Protein AF-A0A6M1YN18-F1 (afdb_monomer_lite)

Secondary structure (DSSP, 8-state):
-HHHHHHHHHT-HHHHHHHHHHHHHHT-HHHHHHHTT--HHHHHHHHH-SSPPPHHHHHHHHHHHH-

Radius of gyration: 11.02 Å; chains: 1; bounding box: 26×18×24 Å

Structure (mmCIF, N/CA/C/O backbone):
data_AF-A0A6M1YN18-F1
#
_entry.id   AF-A0A6M1YN18-F1
#
loop_
_atom_site.group_PDB
_atom_site.id
_atom_site.type_symbol
_atom_site.label_atom_id
_atom_site.label_alt_id
_atom_site.label_comp_id
_atom_site.label_asym_id
_atom_site.label_entity_id
_atom_site.label_seq_id
_atom_site.pdbx_PDB_ins_code
_atom_site.Cartn_x
_atom_site.Cartn_y
_atom_site.Cartn_z
_atom_site.occupancy
_atom_site.B_iso_or_equiv
_atom_site.auth_seq_id
_atom_site.auth_comp_id
_atom_site.auth_asym_id
_atom_site.auth_atom_id
_atom_site.pdbx_PDB_model_num
ATOM 1 N N . ILE A 1 1 ? -2.809 -3.029 -11.268 1.00 79.88 1 ILE A N 1
ATOM 2 C CA . ILE A 1 1 ? -2.076 -4.310 -11.072 1.00 79.88 1 ILE A CA 1
ATOM 3 C C . ILE A 1 1 ? -0.803 -4.396 -11.918 1.00 79.88 1 ILE A C 1
ATOM 5 O O . ILE A 1 1 ? 0.262 -4.462 -11.325 1.00 79.88 1 ILE A O 1
ATOM 9 N N . LEU A 1 2 ? -0.863 -4.364 -13.261 1.00 86.75 2 LEU A N 1
ATOM 10 C CA . LEU A 1 2 ? 0.339 -4.523 -14.111 1.00 86.75 2 LEU A CA 1
ATOM 11 C C . LEU A 1 2 ? 1.450 -3.508 -13.800 1.00 86.75 2 LEU A C 1
ATOM 13 O O . LEU A 1 2 ? 2.593 -3.909 -13.616 1.00 86.75 2 LEU A O 1
ATOM 17 N N . ALA A 1 3 ? 1.102 -2.226 -13.658 1.00 88.69 3 ALA A N 1
ATOM 18 C CA . ALA A 1 3 ? 2.065 -1.185 -13.293 1.00 88.69 3 ALA A CA 1
ATOM 19 C C . ALA A 1 3 ? 2.715 -1.444 -11.920 1.00 88.69 3 ALA A C 1
ATOM 21 O O . ALA A 1 3 ? 3.922 -1.332 -11.780 1.00 88.69 3 ALA A O 1
ATOM 22 N N . MET A 1 4 ? 1.941 -1.912 -10.936 1.00 87.94 4 MET A N 1
ATOM 23 C CA . MET A 1 4 ? 2.456 -2.237 -9.598 1.00 87.94 4 MET A CA 1
ATOM 24 C C . MET A 1 4 ? 3.427 -3.423 -9.635 1.00 87.94 4 MET A C 1
ATOM 26 O O . MET A 1 4 ? 4.465 -3.392 -8.985 1.00 87.94 4 MET A O 1
ATOM 30 N N . LEU A 1 5 ? 3.114 -4.464 -10.419 1.00 88.44 5 LEU A N 1
ATOM 31 C CA . LEU A 1 5 ? 4.016 -5.603 -10.633 1.00 88.44 5 LEU A CA 1
ATOM 32 C C . LEU A 1 5 ? 5.316 -5.179 -11.322 1.00 88.44 5 LEU A C 1
ATOM 34 O O . LEU A 1 5 ? 6.367 -5.743 -11.029 1.00 88.44 5 LEU A O 1
ATOM 38 N N . GLN A 1 6 ? 5.243 -4.203 -12.226 1.00 93.12 6 GLN A N 1
ATOM 39 C CA . GLN A 1 6 ? 6.417 -3.656 -12.890 1.00 93.12 6 GLN A CA 1
ATOM 40 C C . GLN A 1 6 ? 7.311 -2.903 -11.895 1.00 93.12 6 GLN A C 1
ATOM 42 O O . GLN A 1 6 ? 8.499 -3.196 -11.838 1.00 93.12 6 GLN A O 1
ATOM 47 N N . CYS A 1 7 ? 6.739 -2.084 -11.004 1.00 92.38 7 CYS A N 1
ATOM 48 C CA . CYS A 1 7 ? 7.487 -1.432 -9.921 1.00 92.38 7 CYS A CA 1
ATOM 49 C C . CYS A 1 7 ? 8.247 -2.431 -9.031 1.00 92.38 7 CYS A C 1
ATOM 51 O O . CYS A 1 7 ? 9.383 -2.175 -8.644 1.00 92.38 7 CYS A O 1
ATOM 53 N N . PHE A 1 8 ? 7.668 -3.604 -8.737 1.00 88.19 8 PHE A N 1
ATOM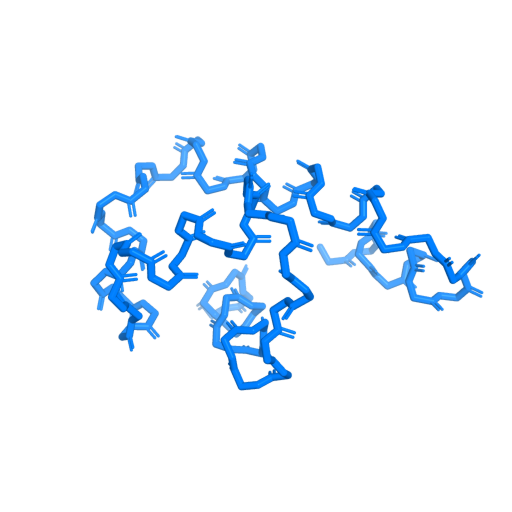 54 C CA . PHE A 1 8 ? 8.384 -4.656 -8.003 1.00 88.19 8 PHE A CA 1
ATOM 55 C C . PHE A 1 8 ? 9.558 -5.247 -8.790 1.00 88.19 8 PHE A C 1
ATOM 57 O O . PHE A 1 8 ? 10.599 -5.523 -8.199 1.00 88.19 8 PHE A O 1
ATOM 64 N N . LYS A 1 9 ? 9.404 -5.462 -10.103 1.00 94.94 9 LYS A N 1
ATOM 65 C CA . LYS A 1 9 ? 10.488 -5.976 -10.958 1.00 94.94 9 LYS A CA 1
ATOM 66 C C . LYS A 1 9 ? 11.636 -4.981 -11.077 1.00 94.94 9 LYS A C 1
ATOM 68 O O . LYS A 1 9 ? 12.791 -5.395 -11.064 1.00 94.94 9 LYS A O 1
ATOM 73 N N . ASP A 1 10 ? 11.297 -3.702 -11.160 1.00 96.62 10 ASP A N 1
ATOM 74 C CA . ASP A 1 10 ? 12.254 -2.617 -11.365 1.00 96.62 10 ASP A CA 1
ATOM 75 C C . ASP A 1 10 ? 12.840 -2.099 -10.040 1.00 96.62 10 ASP A C 1
ATOM 77 O O . ASP A 1 10 ? 13.735 -1.260 -10.046 1.00 96.62 10 ASP A O 1
ATOM 81 N N . ASN A 1 11 ? 12.376 -2.638 -8.903 1.00 91.00 11 ASN A N 1
ATOM 82 C CA . ASN A 1 11 ? 12.727 -2.191 -7.556 1.00 91.00 11 ASN A CA 1
ATOM 83 C C . ASN A 1 11 ? 12.504 -0.677 -7.369 1.00 91.00 11 ASN A C 1
ATOM 85 O O . ASN A 1 11 ? 13.350 0.022 -6.812 1.00 91.00 11 ASN A O 1
ATOM 89 N N . ASP A 1 12 ? 11.348 -0.199 -7.835 1.00 92.06 12 ASP A N 1
ATOM 90 C CA . ASP A 1 12 ? 10.926 1.202 -7.801 1.00 92.06 12 ASP A CA 1
ATOM 91 C C . ASP A 1 12 ? 9.769 1.395 -6.795 1.00 92.06 12 ASP A C 1
ATOM 93 O O . ASP A 1 12 ? 8.585 1.378 -7.160 1.00 92.06 12 ASP A O 1
ATOM 97 N N . PRO A 1 13 ? 10.076 1.493 -5.486 1.00 86.81 13 PRO A N 1
ATOM 98 C CA . PRO A 1 13 ? 9.058 1.676 -4.458 1.00 86.81 13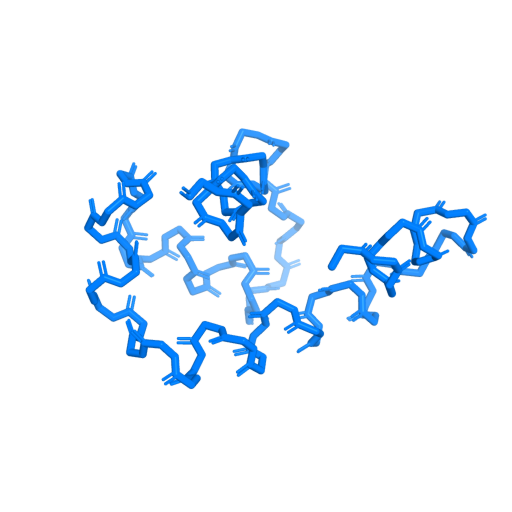 PRO A CA 1
ATOM 99 C C . PRO A 1 13 ? 8.381 3.049 -4.541 1.00 86.81 13 PRO A C 1
ATOM 101 O O . PRO A 1 13 ? 7.232 3.175 -4.127 1.00 86.81 13 PRO A O 1
ATOM 104 N N . GLU A 1 14 ? 9.054 4.064 -5.079 1.00 88.44 14 GLU A N 1
ATOM 105 C CA . GLU A 1 14 ? 8.535 5.430 -5.187 1.00 88.44 14 GLU A CA 1
ATOM 106 C C . GLU A 1 14 ? 7.391 5.483 -6.202 1.00 88.44 14 GLU A C 1
ATOM 108 O O . GLU A 1 14 ? 6.288 5.917 -5.858 1.00 88.44 14 GLU A O 1
ATOM 113 N N . ALA A 1 15 ? 7.593 4.914 -7.395 1.00 91.62 15 ALA A N 1
ATOM 114 C CA . ALA A 1 15 ? 6.535 4.784 -8.394 1.00 91.62 15 ALA A CA 1
ATOM 115 C C . ALA A 1 15 ? 5.370 3.913 -7.896 1.00 91.62 15 ALA A C 1
ATOM 117 O O . ALA A 1 15 ? 4.204 4.200 -8.178 1.00 91.62 15 ALA A O 1
ATOM 118 N N . LEU A 1 16 ? 5.653 2.857 -7.119 1.00 89.81 16 LEU A N 1
ATOM 119 C CA . LEU A 1 16 ? 4.602 2.030 -6.519 1.00 89.81 16 LEU A CA 1
ATOM 120 C C . LEU A 1 16 ? 3.705 2.854 -5.584 1.00 89.81 16 LEU A C 1
ATOM 122 O O . LEU A 1 16 ? 2.479 2.720 -5.640 1.00 89.81 16 LEU A O 1
ATOM 126 N N . ILE A 1 17 ? 4.304 3.689 -4.732 1.00 89.94 17 ILE A N 1
ATOM 127 C CA . ILE A 1 17 ? 3.570 4.563 -3.813 1.00 89.94 17 ILE A CA 1
ATOM 128 C C . ILE A 1 17 ? 2.791 5.639 -4.572 1.00 89.94 17 ILE A C 1
ATOM 130 O O . ILE A 1 17 ? 1.628 5.869 -4.244 1.00 89.94 17 ILE A O 1
ATOM 134 N N . GLU A 1 18 ? 3.367 6.238 -5.615 1.00 91.06 18 GLU A N 1
ATOM 135 C CA . GLU A 1 18 ? 2.684 7.239 -6.445 1.00 91.06 18 GLU A CA 1
ATOM 136 C C . GLU A 1 18 ? 1.429 6.661 -7.117 1.00 91.06 18 GLU A C 1
ATOM 138 O O . GLU A 1 18 ? 0.344 7.246 -7.047 1.00 91.06 18 GLU A O 1
ATOM 143 N N . ILE A 1 19 ? 1.547 5.462 -7.697 1.00 91.31 19 ILE A N 1
ATOM 144 C CA . ILE A 1 19 ? 0.407 4.744 -8.274 1.00 91.31 19 ILE A CA 1
ATOM 145 C C . ILE A 1 19 ? -0.651 4.503 -7.194 1.00 91.31 19 ILE A C 1
ATOM 147 O O . ILE A 1 19 ? -1.827 4.806 -7.406 1.00 91.31 19 ILE A O 1
ATOM 151 N N . LEU A 1 20 ? -0.254 3.972 -6.034 1.00 90.19 20 LEU A N 1
ATOM 152 C CA . LEU A 1 20 ? -1.177 3.707 -4.930 1.00 90.19 20 LEU A CA 1
ATOM 153 C C . LEU A 1 20 ? -1.907 4.978 -4.476 1.00 90.19 20 LEU A C 1
ATOM 155 O O . LEU A 1 20 ? -3.129 4.941 -4.334 1.00 90.19 20 LEU A O 1
ATOM 159 N N . ASP A 1 21 ? -1.206 6.099 -4.291 1.00 91.31 21 ASP A N 1
ATOM 160 C CA . ASP A 1 21 ? -1.831 7.353 -3.860 1.00 91.31 21 ASP A CA 1
ATOM 161 C C . ASP A 1 21 ? -2.840 7.855 -4.896 1.00 91.31 21 ASP A C 1
ATOM 163 O O . ASP A 1 21 ? -3.974 8.166 -4.533 1.00 91.31 21 ASP A O 1
ATOM 167 N N . GLY A 1 22 ? -2.483 7.842 -6.185 1.00 90.25 22 GLY A N 1
ATOM 168 C CA . GLY A 1 22 ? -3.381 8.252 -7.267 1.00 90.25 22 GLY A CA 1
ATOM 169 C C . GLY A 1 22 ? -4.689 7.452 -7.296 1.00 90.25 22 GLY A C 1
ATOM 170 O O . GLY A 1 22 ? -5.776 8.032 -7.369 1.00 90.25 22 GLY A O 1
ATOM 171 N N . TYR A 1 23 ? -4.607 6.124 -7.158 1.00 88.62 23 TYR A N 1
ATOM 172 C CA . TYR A 1 23 ? -5.793 5.263 -7.082 1.00 88.62 23 TYR A CA 1
ATOM 173 C C . TYR A 1 23 ? -6.630 5.543 -5.828 1.00 88.62 23 TYR A C 1
ATOM 175 O O . TYR A 1 23 ? -7.849 5.699 -5.906 1.00 88.62 23 TYR A O 1
ATOM 183 N N . ILE A 1 24 ? -5.990 5.639 -4.664 1.00 90.19 24 ILE A N 1
ATOM 184 C CA . ILE A 1 24 ? -6.684 5.812 -3.382 1.00 90.19 24 ILE A CA 1
ATOM 185 C C . ILE A 1 24 ? -7.342 7.200 -3.291 1.00 90.19 24 ILE A C 1
ATOM 187 O O . ILE A 1 24 ? -8.437 7.327 -2.736 1.00 90.19 24 ILE A O 1
ATOM 191 N N . VAL A 1 25 ? -6.725 8.240 -3.868 1.00 88.31 25 VAL A N 1
ATOM 192 C CA . VAL A 1 25 ? -7.334 9.571 -4.040 1.00 88.31 25 VAL A CA 1
ATOM 193 C C . VAL A 1 25 ? -8.614 9.470 -4.871 1.00 88.31 25 VAL A C 1
ATOM 195 O O . VAL A 1 25 ? -9.646 9.993 -4.448 1.00 88.31 25 VAL A O 1
ATOM 198 N N . ALA A 1 26 ? -8.575 8.765 -6.005 1.00 89.00 26 ALA A N 1
ATOM 199 C CA . ALA A 1 26 ? -9.735 8.600 -6.881 1.00 89.00 26 ALA A CA 1
ATOM 200 C C . ALA A 1 26 ? -10.891 7.826 -6.215 1.00 89.00 26 ALA A C 1
ATOM 202 O O . ALA A 1 26 ? -12.058 8.106 -6.486 1.00 89.00 26 ALA A O 1
ATOM 203 N N . CYS A 1 27 ? -10.588 6.891 -5.309 1.00 85.88 27 CYS A N 1
ATOM 204 C CA . CYS A 1 27 ? -11.574 6.052 -4.618 1.00 85.88 27 CYS A CA 1
ATOM 205 C C . CYS A 1 27 ? -12.097 6.615 -3.283 1.00 85.88 27 CYS A C 1
ATOM 207 O O . CYS A 1 27 ? -12.819 5.903 -2.586 1.00 85.88 27 CYS A O 1
ATOM 209 N N . ASN A 1 28 ? -11.764 7.863 -2.924 1.00 89.06 28 ASN A N 1
ATOM 210 C CA . ASN A 1 28 ? -11.963 8.450 -1.591 1.00 89.06 28 ASN A CA 1
ATOM 211 C C . ASN A 1 28 ? -11.159 7.727 -0.491 1.00 89.06 28 ASN A C 1
ATOM 213 O O . ASN A 1 28 ? -11.523 6.652 -0.005 1.00 89.06 28 ASN A O 1
ATOM 217 N N . LYS A 1 29 ? -10.098 8.390 -0.003 1.00 89.81 29 LYS A N 1
ATOM 218 C CA . LYS A 1 29 ? -9.164 7.828 0.992 1.00 89.81 29 LYS A CA 1
ATOM 219 C C . LYS A 1 29 ? -9.844 7.315 2.266 1.00 89.81 29 LYS A C 1
ATOM 221 O O . LYS A 1 29 ? -9.397 6.328 2.845 1.00 89.81 29 LYS A O 1
ATOM 226 N N . SER A 1 30 ? -10.892 7.995 2.740 1.00 91.19 30 SER A N 1
ATOM 227 C CA . SER A 1 30 ? -11.542 7.639 4.009 1.00 91.19 30 SER A CA 1
ATOM 228 C C . SER A 1 30 ? -12.357 6.360 3.896 1.00 91.19 30 SER A C 1
ATOM 230 O O . SER A 1 30 ? -12.381 5.571 4.840 1.00 91.19 30 SER A O 1
ATOM 232 N N . ASP A 1 31 ? -13.016 6.151 2.761 1.00 92.75 31 ASP A N 1
ATOM 233 C CA . ASP A 1 31 ? -13.807 4.945 2.540 1.00 92.75 31 ASP A CA 1
ATOM 234 C C . ASP A 1 31 ? -12.914 3.767 2.160 1.00 92.75 31 ASP A C 1
ATOM 236 O O . ASP A 1 31 ? -13.115 2.673 2.684 1.00 92.75 31 ASP A O 1
ATOM 240 N N . PHE A 1 32 ? -11.854 4.006 1.381 1.00 93.25 32 PHE A N 1
ATOM 241 C CA . PHE A 1 32 ? -10.818 3.006 1.125 1.00 93.25 32 PHE A CA 1
ATOM 242 C C . PHE A 1 32 ? -10.198 2.475 2.427 1.00 93.25 32 PHE A C 1
ATOM 244 O O . PHE A 1 32 ? -10.147 1.267 2.644 1.00 93.25 32 PHE A O 1
ATOM 251 N N . ALA A 1 33 ? -9.800 3.368 3.342 1.00 93.69 33 ALA A N 1
ATOM 252 C CA . ALA A 1 33 ? -9.219 2.984 4.630 1.00 93.69 33 ALA A CA 1
ATOM 253 C C . ALA A 1 33 ? -10.145 2.066 5.450 1.00 93.69 33 ALA A C 1
ATOM 255 O O . ALA A 1 33 ? -9.684 1.098 6.057 1.00 93.69 33 ALA A O 1
ATOM 256 N N . LYS A 1 34 ? -11.458 2.345 5.447 1.00 93.94 34 LYS A N 1
ATOM 257 C CA . LYS A 1 34 ? -12.450 1.510 6.140 1.00 93.94 34 LYS A CA 1
ATOM 258 C C . LYS A 1 34 ? -12.546 0.120 5.518 1.00 93.94 34 LYS A C 1
ATOM 260 O O . LYS A 1 34 ? -12.533 -0.853 6.265 1.00 93.94 34 LYS A O 1
ATOM 265 N N . LYS A 1 35 ? -12.634 0.030 4.186 1.00 92.81 35 LYS A N 1
ATOM 266 C CA . LYS A 1 35 ? -12.765 -1.254 3.480 1.00 92.81 35 LYS A CA 1
ATOM 267 C C . LYS A 1 35 ? -11.520 -2.126 3.643 1.00 92.81 35 LYS A C 1
ATOM 269 O O . LYS A 1 35 ? -11.630 -3.272 4.061 1.00 92.81 35 LYS A O 1
ATOM 274 N N . ALA A 1 36 ? -10.340 -1.526 3.490 1.00 92.50 36 ALA A N 1
ATOM 275 C CA . ALA A 1 36 ? -9.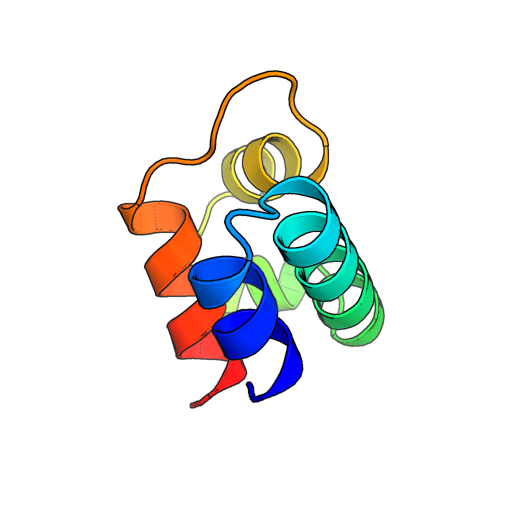063 -2.210 3.670 1.00 92.50 36 ALA A CA 1
ATOM 276 C C . ALA A 1 36 ? -8.741 -2.563 5.143 1.00 92.50 36 ALA A C 1
ATOM 278 O O . ALA A 1 36 ? -7.733 -3.221 5.417 1.00 92.50 36 ALA A O 1
ATOM 279 N N . ALA A 1 37 ? -9.565 -2.120 6.104 1.00 93.25 37 ALA A N 1
ATOM 280 C CA . ALA A 1 37 ? -9.334 -2.250 7.544 1.00 93.25 37 ALA A CA 1
ATOM 281 C C . ALA A 1 37 ? -7.974 -1.667 7.991 1.00 93.25 37 ALA A C 1
ATOM 283 O O . ALA A 1 37 ? -7.210 -2.294 8.734 1.00 93.25 37 ALA A O 1
ATOM 2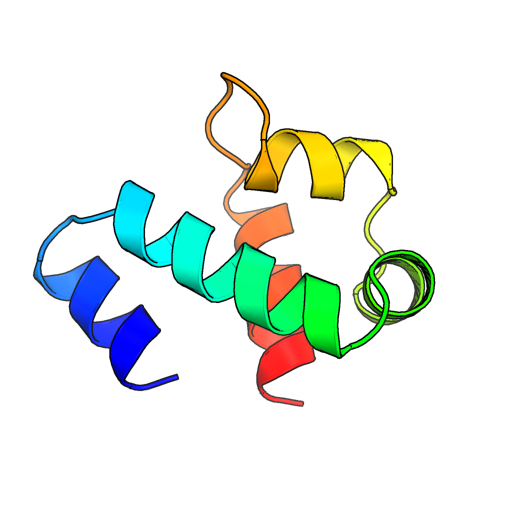84 N N . ILE A 1 38 ? -7.670 -0.450 7.525 1.00 93.19 38 ILE A N 1
ATOM 285 C CA . ILE A 1 38 ? -6.436 0.290 7.819 1.00 93.19 38 ILE A CA 1
ATOM 286 C C . ILE A 1 38 ? -6.794 1.609 8.511 1.00 93.19 38 ILE A C 1
ATOM 288 O O . ILE A 1 38 ? -7.749 2.294 8.149 1.00 93.19 38 ILE A O 1
ATOM 292 N N . SER A 1 39 ? -6.012 2.001 9.519 1.00 92.62 39 SER A N 1
ATOM 293 C CA . SER A 1 39 ? -6.188 3.317 10.138 1.00 92.62 39 SER A CA 1
ATOM 294 C C . SER A 1 39 ? -5.818 4.436 9.154 1.00 92.62 39 SER A C 1
ATOM 296 O O . SER A 1 39 ? -4.882 4.301 8.366 1.00 92.62 39 SER A O 1
ATOM 298 N N . ARG A 1 40 ? -6.508 5.583 9.213 1.00 91.38 40 ARG A N 1
ATOM 299 C CA . ARG A 1 40 ? -6.192 6.725 8.331 1.00 91.38 40 ARG A CA 1
ATOM 300 C C . ARG A 1 40 ? -4.750 7.213 8.487 1.00 91.38 40 ARG A C 1
ATOM 302 O O . ARG A 1 40 ? -4.153 7.612 7.496 1.00 91.38 40 ARG A O 1
ATOM 309 N N . SER A 1 41 ? -4.192 7.158 9.698 1.00 90.69 41 SER A N 1
ATOM 310 C CA . SER A 1 41 ? -2.790 7.510 9.941 1.00 90.69 41 SER A CA 1
ATOM 311 C C . SER A 1 41 ? -1.840 6.499 9.309 1.00 90.69 41 SER A C 1
ATOM 313 O O . SER A 1 41 ? -0.922 6.909 8.622 1.00 90.69 41 SER A O 1
ATOM 315 N N . SER A 1 42 ? -2.094 5.192 9.437 1.00 90.69 42 SER A N 1
ATOM 316 C CA . SER A 1 42 ? -1.271 4.167 8.774 1.00 90.69 42 SER A CA 1
ATOM 317 C C . SER A 1 42 ? -1.320 4.272 7.249 1.00 90.69 42 SER A C 1
ATOM 319 O O . SER A 1 42 ? -0.308 4.048 6.593 1.00 90.69 42 SER A O 1
ATOM 321 N N . LEU A 1 43 ? -2.483 4.621 6.687 1.00 91.25 43 LEU A N 1
ATOM 322 C CA . LEU A 1 43 ? -2.628 4.863 5.253 1.00 91.25 43 LEU A CA 1
ATOM 323 C C . LEU A 1 43 ? -1.869 6.123 4.816 1.00 91.25 43 LEU A C 1
ATOM 325 O O . LEU A 1 43 ? -1.197 6.112 3.792 1.00 91.25 43 LEU A O 1
ATOM 329 N N . TYR A 1 44 ? -1.956 7.199 5.601 1.00 90.06 44 TYR A N 1
ATOM 330 C CA . TYR A 1 44 ? -1.210 8.429 5.345 1.00 90.06 44 TYR A CA 1
ATOM 331 C C . TYR A 1 44 ? 0.301 8.200 5.437 1.00 90.06 44 TYR A C 1
ATOM 333 O O . TYR A 1 44 ? 1.021 8.574 4.522 1.00 90.06 44 TYR A O 1
ATOM 341 N N . ASP A 1 45 ? 0.770 7.530 6.489 1.00 89.25 45 ASP A N 1
ATOM 342 C CA . ASP A 1 45 ? 2.185 7.218 6.693 1.00 89.25 45 ASP A CA 1
ATOM 343 C C . ASP A 1 45 ? 2.741 6.336 5.568 1.00 89.25 45 ASP A C 1
ATOM 345 O O . ASP A 1 45 ? 3.882 6.521 5.168 1.00 89.25 45 ASP A O 1
ATOM 349 N N . MET A 1 46 ? 1.941 5.409 5.028 1.00 88.38 46 MET A N 1
ATOM 350 C CA . MET A 1 46 ? 2.329 4.607 3.864 1.00 88.38 46 MET A CA 1
ATOM 351 C C . MET A 1 46 ? 2.541 5.458 2.609 1.00 88.38 46 MET A C 1
ATOM 353 O O . MET A 1 46 ? 3.468 5.192 1.854 1.00 88.38 46 MET A O 1
ATOM 357 N N . LEU A 1 47 ? 1.641 6.409 2.354 1.00 89.25 47 LEU A N 1
ATOM 358 C CA . LEU A 1 47 ? 1.595 7.150 1.091 1.00 89.25 47 LEU A CA 1
ATOM 359 C C . LEU A 1 47 ? 2.480 8.400 1.098 1.00 89.25 47 LEU A C 1
ATOM 361 O O . LEU A 1 47 ? 3.005 8.790 0.065 1.00 89.25 47 LEU A O 1
ATOM 365 N N . HIS A 1 48 ? 2.616 9.033 2.262 1.00 87.62 48 HIS A N 1
ATOM 366 C CA . HIS A 1 48 ? 3.215 10.363 2.425 1.00 87.62 48 HIS A CA 1
ATOM 367 C C . HIS A 1 48 ? 4.239 10.418 3.561 1.00 87.62 48 HIS A C 1
ATOM 369 O O . HIS A 1 48 ? 4.872 11.452 3.781 1.00 87.62 48 HIS A O 1
ATOM 375 N N . GLY A 1 49 ? 4.373 9.347 4.343 1.00 77.88 49 GLY A N 1
ATOM 376 C CA . GLY A 1 49 ? 5.301 9.298 5.463 1.00 77.88 49 GLY A CA 1
ATOM 377 C C . GLY A 1 49 ? 6.741 9.068 5.013 1.00 77.88 49 GLY A C 1
ATOM 378 O O . GLY A 1 49 ? 7.014 8.496 3.965 1.00 77.88 49 GLY A O 1
ATOM 379 N N . SER A 1 50 ? 7.693 9.459 5.861 1.00 67.44 50 SER A N 1
ATOM 380 C CA . SER A 1 50 ? 9.119 9.162 5.651 1.00 67.44 50 SER A CA 1
ATOM 381 C C . SER A 1 50 ? 9.498 7.715 5.983 1.00 67.44 50 SER A C 1
ATOM 383 O O . SER A 1 50 ? 10.655 7.321 5.836 1.00 67.44 50 SER A O 1
ATOM 385 N N . LYS A 1 51 ? 8.549 6.931 6.506 1.00 68.06 51 LYS A N 1
ATOM 386 C CA . LYS A 1 51 ? 8.771 5.554 6.941 1.00 68.06 51 LYS A CA 1
ATOM 387 C C . LYS A 1 51 ? 8.245 4.603 5.884 1.00 68.06 51 LYS A C 1
ATOM 389 O O . LYS A 1 51 ? 7.104 4.730 5.458 1.00 68.06 51 LYS A O 1
ATOM 394 N N . ASN A 1 52 ? 9.043 3.587 5.566 1.00 71.69 52 ASN A N 1
ATOM 395 C CA . ASN A 1 52 ? 8.579 2.492 4.728 1.00 71.69 52 ASN A CA 1
ATOM 396 C C . ASN A 1 52 ? 7.318 1.859 5.339 1.00 71.69 52 ASN A C 1
ATOM 398 O O . ASN A 1 52 ? 7.328 1.501 6.526 1.00 71.69 52 ASN A O 1
ATOM 402 N N . PRO A 1 53 ? 6.241 1.692 4.558 1.00 77.44 53 PRO A N 1
ATOM 403 C CA . PRO A 1 53 ? 5.066 0.989 5.031 1.00 77.44 53 PRO A CA 1
ATOM 404 C C . PRO A 1 53 ? 5.412 -0.445 5.405 1.00 77.44 53 PRO A C 1
ATOM 406 O O . PRO A 1 53 ? 6.232 -1.111 4.771 1.00 77.44 53 PRO A O 1
ATOM 409 N N . THR A 1 54 ? 4.743 -0.958 6.435 1.00 84.94 54 THR A N 1
ATOM 410 C CA . THR A 1 54 ? 4.845 -2.388 6.735 1.00 84.94 54 THR A CA 1
ATOM 411 C C . THR A 1 54 ? 4.251 -3.200 5.582 1.00 84.94 54 THR A C 1
ATOM 413 O O . THR A 1 54 ? 3.234 -2.812 5.001 1.00 84.94 54 THR A O 1
ATOM 416 N N . LEU A 1 55 ? 4.825 -4.376 5.306 1.00 84.00 55 LEU A N 1
ATOM 417 C CA . LEU A 1 55 ? 4.297 -5.308 4.299 1.00 84.00 55 LEU A CA 1
ATOM 418 C C . LEU A 1 55 ? 2.815 -5.640 4.522 1.00 84.00 55 LEU A C 1
ATOM 420 O O . LEU A 1 55 ? 2.073 -5.835 3.564 1.00 84.00 55 LEU A O 1
ATOM 424 N N . ARG A 1 56 ? 2.359 -5.654 5.780 1.00 88.12 56 ARG A N 1
ATOM 425 C CA . ARG A 1 56 ? 0.949 -5.854 6.131 1.00 88.12 56 ARG A CA 1
ATOM 426 C C . ARG A 1 56 ? 0.050 -4.754 5.559 1.00 88.12 56 ARG A C 1
ATOM 428 O O . ARG A 1 56 ? -0.930 -5.058 4.895 1.00 88.12 56 ARG A O 1
ATOM 435 N N . VAL A 1 57 ? 0.384 -3.488 5.803 1.00 88.69 57 VAL A N 1
ATOM 436 C CA . VAL A 1 57 ? -0.421 -2.349 5.324 1.00 88.69 57 VAL A CA 1
ATOM 437 C C . VAL A 1 57 ? -0.428 -2.307 3.794 1.00 88.69 57 VAL A C 1
ATOM 439 O O . VAL A 1 57 ? -1.485 -2.132 3.191 1.00 88.69 57 VAL A O 1
ATOM 442 N N . LEU A 1 58 ? 0.725 -2.559 3.169 1.00 87.12 58 LEU A N 1
ATOM 443 C CA . LEU A 1 58 ? 0.844 -2.626 1.713 1.00 87.12 58 LEU A CA 1
ATOM 444 C C . LEU A 1 58 ? -0.035 -3.738 1.118 1.00 87.12 58 LEU A C 1
ATOM 446 O O . LEU A 1 58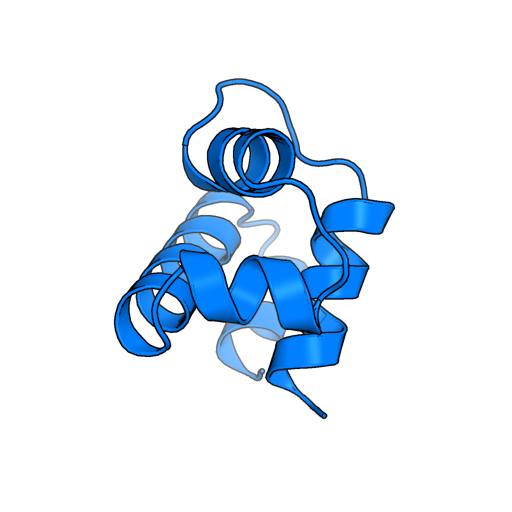 ? -0.797 -3.494 0.187 1.00 87.12 58 LEU A O 1
ATOM 450 N N . THR A 1 59 ? 0.029 -4.951 1.672 1.00 87.50 59 THR A N 1
ATOM 451 C CA . THR A 1 59 ? -0.766 -6.094 1.185 1.00 87.50 59 THR A CA 1
ATOM 452 C C . THR A 1 59 ? -2.266 -5.896 1.377 1.00 87.50 59 THR A C 1
ATOM 454 O O . THR A 1 59 ? -3.021 -6.247 0.477 1.00 87.50 59 THR A O 1
ATOM 457 N N . GLN A 1 60 ? -2.707 -5.277 2.476 1.00 91.50 60 GLN A N 1
ATOM 458 C CA . GLN A 1 60 ? -4.114 -4.899 2.662 1.00 91.50 60 GLN A CA 1
ATOM 459 C C . GLN A 1 60 ? -4.588 -3.907 1.589 1.00 91.50 60 GLN A C 1
ATOM 461 O O . GLN A 1 60 ? -5.670 -4.085 1.035 1.00 91.50 60 GLN A O 1
ATOM 466 N N . CYS A 1 61 ? -3.769 -2.905 1.244 1.00 89.12 61 CYS A N 1
ATOM 467 C CA . CYS A 1 61 ? -4.103 -1.960 0.176 1.00 89.12 61 CYS A CA 1
ATOM 468 C C . CYS A 1 61 ? -4.181 -2.653 -1.187 1.00 89.12 61 CYS A C 1
ATOM 470 O O . CYS A 1 61 ? -5.131 -2.442 -1.932 1.00 89.12 61 CYS A O 1
ATOM 472 N N . ILE A 1 62 ? -3.201 -3.502 -1.509 1.00 87.00 62 ILE A N 1
ATOM 473 C CA . ILE A 1 62 ? -3.192 -4.252 -2.770 1.00 87.00 62 ILE A CA 1
ATOM 474 C C . ILE A 1 62 ? -4.406 -5.178 -2.850 1.00 87.00 62 ILE A C 1
ATOM 476 O O . ILE A 1 62 ? -5.043 -5.230 -3.894 1.00 87.00 62 ILE A O 1
ATOM 480 N N . HIS A 1 63 ? -4.741 -5.885 -1.770 1.00 89.62 63 HIS A N 1
ATOM 481 C CA . HIS A 1 63 ? -5.892 -6.782 -1.733 1.00 89.62 63 HIS A CA 1
ATOM 482 C C . HIS A 1 63 ? -7.203 -6.043 -2.015 1.00 89.62 63 HIS A C 1
ATOM 484 O O . HIS A 1 63 ? -7.953 -6.474 -2.886 1.00 89.62 63 HIS A O 1
ATOM 490 N N . GLU A 1 64 ? -7.443 -4.909 -1.352 1.00 90.25 64 GLU A N 1
ATOM 491 C CA . GLU A 1 64 ? -8.637 -4.084 -1.586 1.00 90.25 64 GLU A CA 1
ATOM 492 C C . GLU A 1 64 ? -8.699 -3.541 -3.023 1.00 90.25 64 GLU A C 1
ATOM 494 O O . GLU A 1 64 ? -9.775 -3.384 -3.581 1.00 90.25 64 GLU A O 1
ATOM 499 N N . LEU A 1 65 ? -7.554 -3.278 -3.659 1.00 83.94 65 LEU A N 1
ATOM 500 C CA . LEU A 1 65 ? -7.506 -2.805 -5.048 1.00 83.94 65 LEU A CA 1
ATOM 501 C C . LEU A 1 65 ? -7.831 -3.887 -6.086 1.00 83.94 65 LEU A C 1
ATOM 503 O O . LEU A 1 65 ? -8.072 -3.554 -7.248 1.00 83.94 65 LEU A O 1
ATOM 507 N N . VAL A 1 66 ? -7.762 -5.165 -5.710 1.00 82.62 66 VAL A N 1
ATOM 508 C CA . VAL A 1 66 ? -7.986 -6.299 -6.623 1.00 82.62 66 VAL A CA 1
ATOM 509 C C . VAL A 1 66 ? -9.218 -7.132 -6.277 1.00 82.62 66 VAL A C 1
ATOM 511 O O . VAL A 1 66 ? -9.513 -8.073 -7.014 1.00 82.62 66 VAL A O 1
ATOM 514 N N . SER A 1 67 ? -9.893 -6.813 -5.171 1.00 79.56 67 SER A N 1
ATO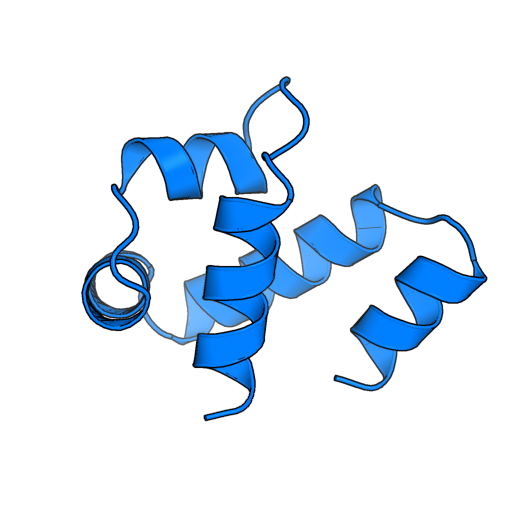M 515 C CA . SER A 1 67 ? -11.127 -7.467 -4.711 1.00 79.56 67 SER A CA 1
ATOM 516 C C . SER A 1 67 ? -12.357 -6.712 -5.198 1.00 79.56 67 SER A C 1
ATOM 518 O O . SER A 1 67 ? -13.360 -7.393 -5.499 1.00 79.56 67 SER A O 1
#

pLDDT: mean 88.3, std 5.59, range [67.44, 96.62]

Sequence (67 aa):
ILAMLQCFKDNDPEALIEILDGYIVACNKSDFAKKAAISRSSLYDMLHGSKNPTLRVLTQCIHELVS

Foldseek 3Di:
DVQLVVCVVVVNVLSNLVVLVVVCVVVPVVVLCVQLVHDSVLNCCCNPNPDPRDPSSVVSSVVSVVD